Protein AF-A0A443IRK4-F1 (afdb_monomer_lite)

Structure (mmCIF, N/CA/C/O backbone):
data_AF-A0A443IRK4-F1
#
_entry.id   AF-A0A443IRK4-F1
#
loop_
_atom_site.group_PDB
_atom_site.id
_atom_site.type_symbol
_atom_site.label_atom_id
_atom_site.label_alt_id
_atom_site.label_comp_id
_atom_site.label_asym_id
_atom_site.label_entity_id
_atom_site.label_seq_id
_atom_site.pdbx_PDB_ins_code
_atom_site.Cartn_x
_atom_site.Cartn_y
_atom_site.Cartn_z
_atom_site.occupancy
_atom_site.B_iso_or_equiv
_atom_site.auth_seq_id
_atom_site.auth_comp_id
_atom_site.auth_asym_id
_atom_site.auth_atom_id
_atom_site.pdbx_PDB_model_num
ATOM 1 N N . MET A 1 1 ? 2.318 20.156 9.104 1.00 33.53 1 MET A N 1
ATOM 2 C CA . MET A 1 1 ? 1.825 20.507 7.756 1.00 33.53 1 MET A CA 1
ATOM 3 C C . MET A 1 1 ? 1.756 19.230 6.938 1.00 33.53 1 MET A C 1
ATOM 5 O O . MET A 1 1 ? 2.796 18.647 6.668 1.00 33.53 1 MET A O 1
ATOM 9 N N . THR A 1 2 ? 0.558 18.736 6.639 1.00 46.41 2 THR A N 1
ATOM 10 C CA . THR A 1 2 ? 0.351 17.575 5.761 1.00 46.41 2 THR A CA 1
ATOM 11 C C . THR A 1 2 ? 0.215 18.093 4.337 1.00 46.41 2 THR A C 1
ATOM 13 O O . THR A 1 2 ? -0.800 18.688 3.990 1.00 46.41 2 THR A O 1
ATOM 16 N N . VAL A 1 3 ? 1.259 17.922 3.531 1.00 49.03 3 VAL A N 1
ATOM 17 C CA . VAL A 1 3 ? 1.187 18.192 2.093 1.00 49.03 3 VAL A CA 1
ATOM 18 C C . VAL A 1 3 ? 0.432 17.028 1.455 1.00 49.03 3 VAL A C 1
ATOM 20 O O . VAL A 1 3 ? 0.834 15.872 1.596 1.00 49.03 3 VAL A O 1
ATOM 23 N N . ALA A 1 4 ? -0.696 17.317 0.809 1.00 56.09 4 ALA A N 1
ATOM 24 C CA . ALA A 1 4 ? -1.401 16.342 -0.009 1.00 56.09 4 ALA A CA 1
ATOM 25 C C . ALA A 1 4 ? -0.634 16.188 -1.329 1.00 56.09 4 ALA A C 1
ATOM 27 O O . ALA A 1 4 ? -0.647 17.087 -2.162 1.00 56.09 4 ALA A O 1
ATOM 28 N N . PHE A 1 5 ? 0.073 15.072 -1.492 1.00 58.69 5 PHE A N 1
ATOM 29 C CA . PHE A 1 5 ? 0.739 14.732 -2.749 1.00 58.69 5 PHE A CA 1
ATOM 30 C C . PHE A 1 5 ? -0.280 14.227 -3.771 1.00 58.69 5 PHE A C 1
ATOM 32 O O . PHE A 1 5 ? -1.187 13.465 -3.414 1.00 58.69 5 PHE A O 1
ATOM 39 N N . SER A 1 6 ? -0.102 14.583 -5.046 1.00 66.50 6 SER A N 1
ATOM 40 C CA . SER A 1 6 ? -0.741 13.827 -6.124 1.00 66.50 6 SER A CA 1
ATOM 41 C C . SER A 1 6 ? -0.235 12.379 -6.105 1.00 66.50 6 SER A C 1
ATOM 43 O O . SER A 1 6 ? 0.871 12.100 -5.637 1.00 66.50 6 SER A O 1
ATOM 45 N N . ASN A 1 7 ? -1.019 11.435 -6.636 1.00 64.38 7 ASN A N 1
ATOM 46 C CA . ASN A 1 7 ? -0.603 10.029 -6.683 1.00 64.38 7 ASN A CA 1
ATOM 47 C C . ASN A 1 7 ? 0.760 9.865 -7.389 1.00 64.38 7 ASN A C 1
ATOM 49 O O . ASN A 1 7 ? 1.605 9.110 -6.922 1.00 64.38 7 ASN A O 1
ATOM 53 N N . LYS A 1 8 ? 1.028 10.650 -8.442 1.00 67.00 8 LYS A N 1
ATOM 54 C CA . LYS A 1 8 ? 2.301 10.607 -9.175 1.00 67.00 8 LYS A CA 1
ATOM 55 C C . LYS A 1 8 ? 3.493 11.063 -8.325 1.00 67.00 8 LYS A C 1
ATOM 57 O O . LYS A 1 8 ? 4.533 10.418 -8.356 1.00 67.00 8 LYS A O 1
ATOM 62 N N . GLU A 1 9 ? 3.339 12.125 -7.537 1.00 77.38 9 GLU A N 1
ATOM 63 C CA . GLU A 1 9 ? 4.395 12.606 -6.632 1.00 77.38 9 GLU A CA 1
ATOM 64 C C . GLU A 1 9 ? 4.608 11.657 -5.449 1.00 77.38 9 GLU A C 1
ATOM 66 O O . GLU A 1 9 ? 5.741 11.447 -5.020 1.00 77.38 9 GLU A O 1
ATOM 71 N N . ALA A 1 10 ? 3.534 11.033 -4.953 1.00 80.12 10 ALA A N 1
ATOM 72 C CA . ALA A 1 10 ? 3.625 10.038 -3.894 1.00 80.12 10 ALA A CA 1
ATOM 73 C C . ALA A 1 10 ? 4.434 8.812 -4.350 1.00 80.12 10 ALA A C 1
ATOM 75 O O . ALA A 1 10 ? 5.283 8.332 -3.603 1.00 80.12 10 ALA A O 1
ATOM 76 N N . PHE A 1 11 ? 4.239 8.325 -5.581 1.00 87.56 11 PHE A N 1
ATOM 77 C CA . PHE A 1 11 ? 4.952 7.138 -6.072 1.00 87.56 11 PHE A CA 1
ATOM 78 C C . PHE A 1 11 ? 6.456 7.362 -6.247 1.00 87.56 11 PHE A C 1
ATOM 80 O O . PHE A 1 11 ? 7.2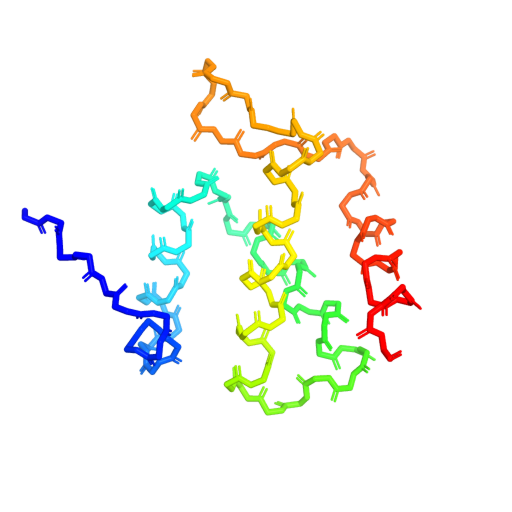00 6.387 -6.219 1.00 87.56 11 PHE A O 1
ATOM 87 N N . SER A 1 12 ? 6.916 8.608 -6.384 1.00 88.38 12 SER A N 1
ATOM 88 C CA . SER A 1 12 ? 8.343 8.951 -6.471 1.00 88.38 12 SER A CA 1
ATOM 89 C C . SER A 1 12 ? 9.033 9.091 -5.109 1.00 88.38 12 SER A C 1
ATOM 91 O O . SER A 1 12 ? 10.246 9.291 -5.057 1.00 88.38 12 SER A O 1
ATOM 93 N N . LEU A 1 13 ? 8.297 8.997 -3.997 1.00 92.25 13 LEU A N 1
ATOM 94 C CA . LEU A 1 13 ? 8.876 9.125 -2.660 1.00 92.25 13 LEU A CA 1
ATOM 95 C C . LEU A 1 13 ? 9.903 8.004 -2.376 1.00 92.25 13 LEU A C 1
ATOM 97 O O . LEU A 1 13 ? 9.700 6.860 -2.778 1.00 92.25 13 LEU A O 1
ATOM 101 N N . PRO A 1 14 ? 10.977 8.257 -1.614 1.00 94.25 14 PRO A N 1
ATOM 102 C CA . PRO A 1 14 ? 11.808 7.193 -1.048 1.00 94.25 14 PRO A CA 1
ATOM 103 C C . PRO A 1 14 ? 10.970 6.174 -0.262 1.00 94.25 14 PRO A C 1
ATOM 105 O O . PRO A 1 14 ? 9.968 6.549 0.349 1.00 94.25 14 PRO A O 1
ATOM 108 N N . ASP A 1 15 ? 11.395 4.908 -0.206 1.00 93.19 15 ASP A N 1
ATOM 109 C CA . ASP A 1 15 ? 10.602 3.798 0.360 1.00 93.19 15 ASP A CA 1
ATOM 110 C C . ASP A 1 15 ? 10.001 4.101 1.738 1.00 93.19 15 ASP A C 1
ATOM 112 O O . ASP A 1 15 ? 8.801 3.931 1.963 1.00 93.19 15 ASP A O 1
ATOM 116 N N . LEU A 1 16 ? 10.813 4.625 2.663 1.00 95.00 16 LEU A N 1
ATOM 117 C CA . LEU A 1 16 ? 10.349 4.972 4.006 1.00 95.00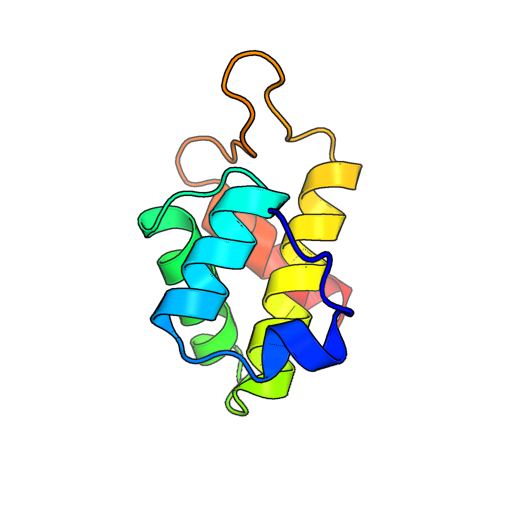 16 LEU A CA 1
ATOM 118 C C . LEU A 1 16 ? 9.274 6.068 3.987 1.00 95.00 16 LEU A C 1
ATOM 120 O O . LEU A 1 16 ? 8.356 6.048 4.808 1.00 95.00 16 LEU A O 1
ATOM 124 N N . GLN A 1 17 ? 9.405 7.044 3.091 1.00 95.25 17 GLN A N 1
ATOM 125 C CA . GLN A 1 17 ? 8.454 8.146 2.968 1.00 95.25 17 GLN A CA 1
ATOM 126 C C . GLN A 1 17 ? 7.159 7.676 2.306 1.00 95.25 17 GLN A C 1
ATOM 128 O O . GLN A 1 17 ? 6.086 8.043 2.780 1.00 95.25 17 GLN A O 1
ATOM 133 N N . PHE A 1 18 ? 7.251 6.810 1.294 1.00 95.81 18 PHE A N 1
ATOM 134 C CA . PHE A 1 18 ? 6.090 6.201 0.656 1.00 95.81 18 PHE A CA 1
ATOM 135 C C . PHE A 1 18 ? 5.273 5.370 1.654 1.00 95.81 18 PHE A C 1
ATOM 137 O O . PHE A 1 18 ? 4.084 5.624 1.840 1.00 95.81 18 PHE A O 1
ATOM 144 N N . TYR A 1 19 ? 5.924 4.472 2.400 1.00 95.31 19 TYR A N 1
ATOM 145 C CA . TYR A 1 19 ? 5.279 3.708 3.472 1.00 95.31 19 TYR A CA 1
ATOM 146 C C . TYR A 1 19 ? 4.602 4.620 4.509 1.00 95.31 19 TYR A C 1
ATOM 148 O O . TYR A 1 19 ? 3.440 4.409 4.863 1.00 95.31 19 TYR A O 1
ATOM 156 N N . LYS A 1 20 ? 5.303 5.659 4.991 1.00 95.69 20 LYS A N 1
ATOM 157 C CA . LYS A 1 20 ? 4.736 6.613 5.959 1.00 95.69 20 LYS A CA 1
ATOM 158 C C . LYS A 1 20 ? 3.517 7.333 5.391 1.00 95.69 20 LYS A C 1
ATOM 160 O O . LYS A 1 20 ? 2.537 7.511 6.109 1.00 95.69 20 LYS A O 1
ATOM 165 N N . TRP A 1 21 ? 3.561 7.721 4.121 1.00 95.56 21 TRP A N 1
ATOM 166 C CA . TRP A 1 21 ? 2.432 8.339 3.438 1.00 95.56 21 TRP A CA 1
ATOM 167 C C . TRP A 1 21 ? 1.235 7.382 3.349 1.00 95.56 21 TRP A C 1
ATOM 169 O O . TRP A 1 21 ? 0.123 7.782 3.693 1.00 95.56 21 TRP A O 1
ATOM 179 N N . CYS A 1 22 ? 1.448 6.103 3.010 1.00 95.81 22 CYS A N 1
ATOM 180 C CA . CYS A 1 22 ? 0.379 5.099 3.023 1.00 95.81 22 CYS A CA 1
ATOM 181 C C . CYS A 1 22 ? -0.214 4.917 4.428 1.00 95.81 22 CYS A C 1
ATOM 183 O O . CYS A 1 22 ? -1.432 4.853 4.579 1.00 95.81 22 CYS A O 1
ATOM 185 N N . GLY A 1 23 ? 0.629 4.882 5.463 1.00 95.94 23 GLY A N 1
ATOM 186 C CA . GLY A 1 23 ? 0.184 4.805 6.854 1.00 95.94 23 GLY A CA 1
ATOM 187 C C . GLY A 1 23 ? -0.654 6.014 7.277 1.00 95.94 23 GLY A C 1
ATOM 188 O O . GLY A 1 23 ? -1.685 5.848 7.917 1.00 95.94 23 GLY A O 1
ATOM 189 N N . LEU A 1 24 ? -0.267 7.227 6.871 1.00 94.69 24 LEU A N 1
ATOM 190 C CA . LEU A 1 24 ? -1.028 8.448 7.158 1.00 94.69 24 LEU A CA 1
ATOM 191 C C . LEU A 1 24 ? -2.369 8.499 6.415 1.00 94.69 24 LEU A C 1
ATOM 193 O O . LEU A 1 24 ? -3.360 8.940 6.991 1.00 94.69 24 LEU A O 1
ATOM 197 N N . LYS A 1 25 ? -2.404 8.069 5.148 1.00 93.56 25 LYS A N 1
ATOM 198 C CA . LYS A 1 25 ? -3.603 8.154 4.301 1.00 93.56 25 LYS A CA 1
ATOM 199 C C . LYS A 1 25 ? -4.606 7.028 4.566 1.00 93.56 25 LYS A C 1
ATOM 201 O O . LYS A 1 25 ? -5.804 7.284 4.590 1.00 93.56 25 LYS A O 1
ATOM 206 N N . TYR A 1 26 ? -4.126 5.803 4.777 1.00 95.25 26 TYR A N 1
ATOM 207 C CA . TYR A 1 26 ? -4.958 4.593 4.858 1.00 95.25 26 TYR A CA 1
ATOM 208 C C . TYR A 1 26 ? -4.945 3.927 6.244 1.00 95.25 26 TYR A C 1
ATOM 210 O O . TYR A 1 26 ? -5.667 2.958 6.478 1.00 95.25 26 TYR A O 1
ATOM 218 N N . GLY A 1 27 ? -4.121 4.413 7.178 1.00 96.31 27 GLY A N 1
ATOM 219 C CA . GLY A 1 27 ? -4.010 3.843 8.523 1.00 96.31 27 GLY A CA 1
ATOM 220 C C . GLY A 1 27 ? -3.414 2.433 8.554 1.00 96.31 27 GLY A C 1
ATOM 221 O O . GLY A 1 27 ? -3.620 1.699 9.517 1.00 96.31 27 GLY A O 1
ATOM 222 N N . ILE A 1 28 ? -2.691 2.020 7.509 1.00 96.56 28 ILE A N 1
ATOM 223 C CA . ILE A 1 28 ? -2.058 0.698 7.462 1.00 96.56 28 ILE A CA 1
ATOM 224 C C . ILE A 1 28 ? -0.747 0.673 8.252 1.00 96.56 28 ILE A C 1
ATOM 226 O O . ILE A 1 28 ? -0.006 1.654 8.310 1.00 96.56 28 ILE A O 1
ATOM 230 N N . ASN A 1 29 ? -0.433 -0.482 8.835 1.00 95.62 29 ASN A N 1
ATOM 231 C CA . ASN A 1 29 ? 0.846 -0.714 9.505 1.00 95.62 29 ASN A CA 1
ATOM 232 C C . ASN A 1 29 ? 1.895 -1.314 8.547 1.00 95.62 29 ASN A C 1
ATOM 234 O O . ASN A 1 29 ? 1.586 -1.716 7.423 1.00 95.62 29 ASN A O 1
ATOM 238 N N . ARG A 1 30 ? 3.148 -1.414 9.015 1.00 95.88 30 ARG A N 1
ATOM 239 C CA . ARG A 1 30 ? 4.273 -1.966 8.239 1.00 95.88 30 ARG A CA 1
ATOM 240 C C . ARG A 1 30 ? 4.040 -3.402 7.764 1.00 95.88 30 ARG A C 1
ATOM 242 O O . ARG A 1 30 ? 4.453 -3.737 6.664 1.00 95.88 30 ARG A O 1
ATOM 249 N N . GLY A 1 31 ? 3.392 -4.239 8.575 1.00 95.69 31 GLY A N 1
ATOM 250 C CA . GLY A 1 31 ? 3.126 -5.636 8.222 1.00 95.69 31 GLY A CA 1
ATOM 251 C C . GLY A 1 31 ? 2.172 -5.751 7.036 1.00 95.69 31 GLY A C 1
ATOM 252 O O . GLY A 1 31 ? 2.458 -6.475 6.087 1.00 95.69 31 GLY A O 1
ATOM 253 N N . ILE A 1 32 ? 1.086 -4.976 7.058 1.00 96.38 32 ILE A N 1
ATOM 254 C CA . ILE A 1 32 ? 0.121 -4.896 5.955 1.00 96.38 32 ILE A CA 1
ATOM 255 C C . ILE A 1 32 ? 0.809 -4.382 4.689 1.00 96.38 32 ILE A C 1
ATOM 257 O O . ILE A 1 32 ? 0.739 -5.043 3.659 1.00 96.38 32 ILE A O 1
ATOM 261 N N . TYR A 1 33 ? 1.518 -3.250 4.783 1.00 97.81 33 TYR A N 1
ATOM 262 C CA . TYR A 1 33 ? 2.247 -2.668 3.651 1.00 97.81 33 TYR A CA 1
ATOM 263 C C . TYR A 1 33 ? 3.206 -3.682 3.014 1.00 97.81 33 TYR A C 1
ATOM 265 O O . TYR A 1 33 ? 3.111 -3.949 1.820 1.00 97.81 33 TYR A O 1
ATOM 273 N N . ASN A 1 34 ? 4.083 -4.287 3.823 1.00 97.31 34 ASN A N 1
ATOM 274 C CA . ASN A 1 34 ? 5.079 -5.242 3.342 1.00 97.31 34 ASN A CA 1
ATOM 275 C C . ASN A 1 34 ? 4.430 -6.475 2.701 1.00 97.31 34 ASN A C 1
ATOM 277 O O . ASN A 1 34 ? 4.958 -6.998 1.729 1.00 97.31 34 ASN A O 1
ATOM 281 N N . THR A 1 35 ? 3.304 -6.947 3.246 1.00 97.25 35 THR A N 1
ATOM 282 C CA . THR A 1 35 ? 2.598 -8.116 2.701 1.00 97.25 35 THR A CA 1
ATOM 283 C C . THR A 1 35 ? 2.015 -7.808 1.325 1.00 97.25 35 THR A C 1
ATOM 285 O O . THR A 1 35 ? 2.169 -8.611 0.413 1.00 97.25 35 THR A O 1
ATOM 288 N N . ILE A 1 36 ? 1.377 -6.645 1.156 1.00 97.75 36 ILE A N 1
ATOM 289 C CA . ILE A 1 36 ? 0.829 -6.225 -0.142 1.00 97.75 36 ILE A CA 1
ATOM 290 C C . ILE A 1 36 ? 1.961 -6.051 -1.160 1.00 97.75 36 ILE A C 1
ATOM 292 O O . ILE A 1 36 ? 1.872 -6.584 -2.260 1.00 97.75 36 ILE A O 1
ATOM 296 N N . ASP A 1 37 ? 3.031 -5.343 -0.787 1.00 98.00 37 ASP A N 1
ATOM 297 C CA . ASP A 1 37 ? 4.184 -5.102 -1.663 1.00 98.00 37 ASP A CA 1
ATOM 298 C C . ASP A 1 37 ? 4.845 -6.416 -2.111 1.00 98.00 37 ASP A C 1
ATOM 300 O O . ASP A 1 37 ? 5.059 -6.616 -3.305 1.00 98.00 37 ASP A O 1
ATOM 304 N N . ALA A 1 38 ? 5.078 -7.354 -1.185 1.00 97.81 38 ALA A N 1
ATOM 305 C CA . ALA A 1 38 ? 5.640 -8.664 -1.507 1.00 97.81 38 ALA A CA 1
ATOM 306 C C . ALA A 1 38 ? 4.732 -9.474 -2.446 1.00 97.81 38 ALA A C 1
ATOM 308 O O . ALA A 1 38 ? 5.202 -9.971 -3.466 1.00 97.81 38 ALA A O 1
ATOM 309 N N . LEU A 1 39 ? 3.428 -9.548 -2.155 1.00 97.31 39 LEU A N 1
ATOM 310 C CA . LEU A 1 39 ? 2.475 -10.276 -2.999 1.00 97.31 39 LEU A CA 1
ATOM 311 C C . LEU A 1 39 ? 2.388 -9.679 -4.406 1.00 97.31 39 LEU A C 1
ATOM 313 O O . LEU A 1 39 ? 2.358 -10.419 -5.382 1.00 97.31 39 LEU A O 1
ATOM 317 N N . LEU A 1 40 ? 2.373 -8.352 -4.541 1.00 97.50 40 LEU A N 1
ATOM 318 C CA . LEU A 1 40 ? 2.373 -7.712 -5.857 1.00 97.50 40 LEU A CA 1
ATOM 319 C C . LEU A 1 40 ? 3.677 -7.992 -6.616 1.00 97.50 40 LEU A C 1
ATOM 321 O O . LEU A 1 40 ? 3.644 -8.286 -7.808 1.00 97.50 40 LEU A O 1
ATOM 325 N N . PHE A 1 41 ? 4.827 -7.965 -5.943 1.00 97.50 41 PHE A N 1
ATOM 326 C CA . PHE A 1 41 ? 6.090 -8.333 -6.581 1.00 97.50 41 PHE A CA 1
ATOM 327 C C . PHE A 1 41 ? 6.075 -9.786 -7.088 1.00 97.50 41 PHE A C 1
ATOM 329 O O . PHE A 1 41 ? 6.425 -10.037 -8.240 1.00 97.50 41 PHE A O 1
ATOM 336 N N . GLU A 1 42 ? 5.587 -10.728 -6.276 1.00 96.88 42 GLU A N 1
ATOM 337 C CA . GLU A 1 42 ? 5.423 -12.142 -6.654 1.00 96.88 42 GLU A CA 1
ATOM 338 C C . GLU A 1 42 ? 4.476 -12.340 -7.849 1.00 96.88 42 GLU A C 1
ATOM 340 O O . GLU A 1 42 ? 4.619 -13.303 -8.602 1.00 96.88 42 GLU A O 1
ATOM 345 N N . LYS A 1 43 ? 3.528 -11.420 -8.058 1.00 94.88 43 LYS A N 1
ATOM 346 C CA . LYS A 1 43 ? 2.604 -11.414 -9.204 1.00 94.88 43 LYS A CA 1
ATOM 347 C C . LYS A 1 43 ? 3.165 -10.747 -10.461 1.00 94.88 43 LYS A C 1
ATOM 349 O O . LYS A 1 43 ? 2.467 -10.703 -11.468 1.00 94.88 43 LYS A O 1
ATOM 354 N N . GLY A 1 44 ? 4.405 -10.261 -10.432 1.00 95.44 44 GLY A N 1
ATOM 355 C CA . GLY A 1 44 ? 5.081 -9.704 -11.604 1.00 95.44 44 GLY A CA 1
ATOM 356 C C . GLY A 1 44 ? 5.033 -8.181 -11.721 1.00 95.44 44 GLY A C 1
ATOM 357 O O . GLY A 1 44 ? 5.516 -7.649 -12.718 1.00 95.44 44 GLY A O 1
ATOM 358 N N . TYR A 1 45 ? 4.542 -7.457 -10.708 1.00 96.00 45 TYR A N 1
ATOM 359 C CA . TYR A 1 45 ? 4.673 -5.995 -10.641 1.00 96.00 45 TYR A CA 1
ATOM 360 C C . TYR A 1 45 ? 6.113 -5.624 -10.232 1.00 96.00 45 TYR A C 1
ATOM 362 O O . TYR A 1 45 ? 6.386 -5.224 -9.095 1.00 96.00 45 TYR A O 1
ATOM 370 N N . ILE A 1 46 ? 7.068 -5.841 -11.142 1.00 96.56 46 ILE A N 1
ATOM 371 C CA . ILE A 1 46 ? 8.508 -5.679 -10.884 1.00 96.56 46 ILE A CA 1
ATOM 372 C C . ILE A 1 46 ? 8.884 -4.201 -10.789 1.00 96.56 46 ILE A C 1
ATOM 374 O O . ILE A 1 46 ? 9.617 -3.809 -9.872 1.00 96.56 46 ILE A O 1
ATOM 378 N N . ASP A 1 47 ? 8.355 -3.377 -11.696 1.00 96.06 47 ASP A N 1
ATOM 379 C CA . ASP A 1 47 ? 8.596 -1.940 -11.678 1.00 96.06 47 ASP A CA 1
ATOM 380 C C . ASP A 1 47 ? 8.025 -1.303 -10.402 1.00 96.06 47 ASP A C 1
ATOM 382 O O . ASP A 1 47 ? 6.908 -1.588 -9.961 1.00 96.06 47 ASP A O 1
ATOM 386 N N . VAL A 1 48 ? 8.825 -0.442 -9.772 1.00 94.06 48 VAL A N 1
ATOM 387 C CA . VAL A 1 48 ? 8.474 0.151 -8.477 1.00 94.06 48 VAL A CA 1
ATOM 388 C C . VAL A 1 48 ? 7.302 1.123 -8.593 1.00 94.06 48 VAL A C 1
ATOM 390 O O . VAL A 1 48 ? 6.496 1.205 -7.667 1.00 94.06 48 VAL A O 1
ATOM 393 N N . TYR A 1 49 ? 7.168 1.839 -9.710 1.00 93.25 49 TYR A N 1
ATOM 394 C CA . TYR A 1 49 ? 6.046 2.749 -9.920 1.00 93.25 49 TYR A CA 1
ATOM 395 C C . TYR A 1 49 ? 4.758 1.968 -10.152 1.00 93.25 49 TYR A C 1
ATOM 397 O O . TYR A 1 49 ? 3.750 2.266 -9.509 1.00 93.25 49 TYR A O 1
ATOM 405 N N . GLU A 1 50 ? 4.797 0.946 -11.005 1.00 93.38 50 GLU A N 1
ATOM 406 C CA . GLU A 1 50 ? 3.649 0.074 -11.268 1.00 93.38 50 GLU A CA 1
ATOM 407 C C . GLU A 1 50 ? 3.175 -0.636 -9.999 1.00 93.38 50 GLU A C 1
ATOM 409 O O . GLU A 1 50 ? 1.985 -0.615 -9.677 1.00 93.38 50 GLU A O 1
ATOM 414 N N . ARG A 1 51 ? 4.103 -1.190 -9.211 1.00 96.06 51 ARG A N 1
ATOM 415 C CA . ARG A 1 51 ? 3.765 -1.864 -7.953 1.00 96.06 51 ARG A CA 1
ATOM 416 C C . ARG A 1 51 ? 3.143 -0.919 -6.935 1.00 96.06 51 ARG A C 1
ATOM 418 O O . ARG A 1 51 ? 2.152 -1.264 -6.296 1.00 96.06 51 ARG A O 1
ATOM 425 N N . ARG A 1 52 ? 3.683 0.293 -6.792 1.00 96.25 52 ARG A N 1
ATOM 426 C CA . ARG A 1 52 ? 3.136 1.309 -5.878 1.00 96.25 52 ARG A CA 1
ATOM 427 C C . ARG A 1 52 ? 1.778 1.827 -6.332 1.00 96.25 52 ARG A C 1
ATOM 429 O O . ARG A 1 52 ? 0.916 2.080 -5.489 1.00 96.25 52 ARG A O 1
ATOM 436 N N . PHE A 1 53 ? 1.570 1.939 -7.641 1.00 93.88 53 PHE A N 1
ATOM 437 C CA . PHE A 1 53 ? 0.262 2.237 -8.210 1.00 93.88 53 PHE A CA 1
ATOM 438 C C . PHE A 1 53 ? -0.745 1.136 -7.862 1.00 93.88 53 PHE A C 1
ATOM 440 O O . PHE A 1 53 ? -1.790 1.441 -7.289 1.00 93.88 53 PHE A O 1
ATOM 447 N N . ALA A 1 54 ? -0.410 -0.133 -8.118 1.00 95.19 54 ALA A N 1
ATOM 448 C CA . ALA A 1 54 ? -1.263 -1.277 -7.797 1.00 95.19 54 ALA A CA 1
ATOM 449 C C . ALA A 1 54 ? -1.566 -1.375 -6.292 1.00 95.19 54 ALA A C 1
ATOM 451 O O . ALA A 1 54 ? -2.719 -1.558 -5.906 1.00 95.19 54 ALA A O 1
ATOM 452 N N . LEU A 1 55 ? -0.566 -1.152 -5.433 1.00 96.88 55 LEU A N 1
ATOM 453 C CA . LEU A 1 55 ? -0.733 -1.104 -3.979 1.00 96.88 55 LEU A CA 1
ATOM 454 C C . LEU A 1 55 ? -1.759 -0.044 -3.571 1.00 96.88 55 LEU A C 1
ATOM 456 O O . LEU A 1 55 ? -2.632 -0.307 -2.749 1.00 96.88 55 LEU A O 1
ATOM 460 N N . ILE A 1 56 ? -1.686 1.153 -4.150 1.00 95.56 56 ILE A N 1
ATOM 461 C CA . ILE A 1 56 ? -2.631 2.226 -3.833 1.00 95.56 56 ILE A CA 1
ATOM 462 C C . ILE A 1 56 ? -4.026 1.924 -4.361 1.00 95.56 56 ILE A C 1
ATOM 464 O O . ILE A 1 56 ? -4.986 2.152 -3.630 1.00 95.56 56 ILE A O 1
ATOM 468 N N . ARG A 1 57 ? -4.149 1.345 -5.558 1.00 94.81 57 ARG A N 1
ATOM 469 C CA . ARG A 1 57 ? -5.442 0.877 -6.073 1.00 94.81 57 ARG A CA 1
ATOM 470 C C . ARG A 1 57 ? -6.0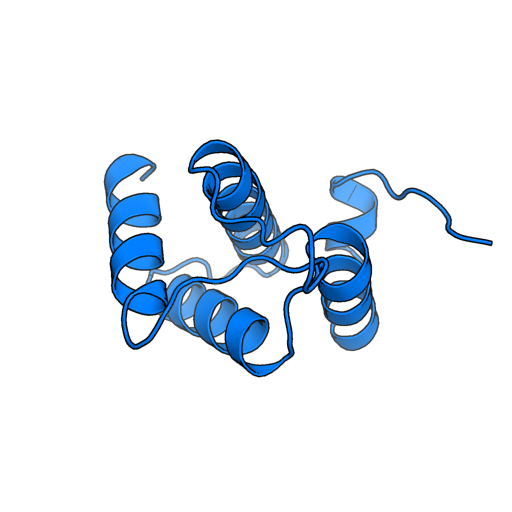70 -0.180 -5.175 1.00 94.81 57 ARG A C 1
ATOM 472 O O . ARG A 1 57 ? -7.254 -0.079 -4.879 1.00 94.81 57 ARG A O 1
ATOM 479 N N . PHE A 1 58 ? -5.280 -1.121 -4.669 1.00 96.75 58 PHE A N 1
ATOM 480 C CA . PHE A 1 58 ? -5.755 -2.116 -3.713 1.00 96.75 58 PHE A CA 1
ATOM 481 C C . PHE A 1 58 ? -6.245 -1.483 -2.397 1.00 96.75 58 PHE A C 1
ATOM 483 O O . PHE A 1 58 ? -7.279 -1.878 -1.856 1.00 96.75 58 PHE A O 1
ATOM 490 N N . LEU A 1 59 ? -5.53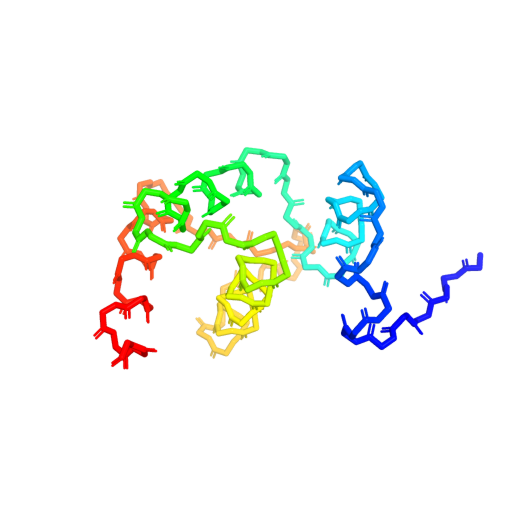7 -0.474 -1.877 1.00 96.00 59 LEU A N 1
ATOM 491 C CA . LEU A 1 59 ? -5.963 0.241 -0.668 1.00 96.00 59 LEU A CA 1
ATOM 492 C C . LEU A 1 59 ? -7.224 1.083 -0.904 1.00 96.00 59 LEU A C 1
ATOM 494 O O . LEU A 1 59 ? -8.087 1.124 -0.034 1.00 96.00 59 LEU A O 1
ATOM 498 N N . GLU A 1 60 ? -7.352 1.725 -2.068 1.00 94.06 60 GLU A N 1
ATOM 499 C CA . GLU A 1 60 ? -8.567 2.444 -2.475 1.00 94.06 60 GLU A CA 1
ATOM 500 C C . GLU A 1 60 ? -9.760 1.485 -2.606 1.00 94.06 60 GLU A C 1
ATOM 502 O O . GLU A 1 60 ? -10.821 1.762 -2.051 1.00 94.06 60 GLU A O 1
ATOM 507 N N . TYR A 1 61 ? -9.564 0.329 -3.247 1.00 93.88 61 TYR A N 1
ATOM 508 C CA . TYR A 1 61 ? -10.551 -0.751 -3.331 1.00 93.88 61 TYR A CA 1
ATOM 509 C C . TYR A 1 61 ? -10.980 -1.235 -1.938 1.00 93.88 61 TYR A C 1
ATOM 511 O O . TYR A 1 61 ? -12.163 -1.317 -1.636 1.00 93.88 61 TYR A O 1
ATOM 519 N N . SER A 1 62 ? -10.026 -1.438 -1.026 1.00 94.88 62 SER A N 1
ATOM 520 C CA . SER A 1 62 ? -10.318 -1.856 0.353 1.00 94.88 62 SER A CA 1
ATOM 521 C C . SER A 1 62 ? -11.206 -0.859 1.114 1.00 94.88 62 SER A C 1
ATOM 523 O O . SER A 1 62 ? -11.963 -1.257 1.997 1.00 94.88 62 SER A O 1
ATOM 525 N N . LEU A 1 63 ? -11.121 0.441 0.801 1.00 93.00 63 LEU A N 1
ATOM 526 C CA . LEU A 1 63 ? -12.022 1.448 1.371 1.00 93.00 63 LEU A CA 1
ATOM 527 C C . LEU A 1 63 ? -13.435 1.367 0.779 1.00 93.00 63 LEU A C 1
ATOM 529 O O . LEU A 1 63 ? -14.393 1.669 1.487 1.00 93.00 63 LEU A O 1
ATOM 533 N N . GLN A 1 64 ? -13.566 0.986 -0.495 1.00 90.81 64 GLN A N 1
ATOM 534 C CA . GLN A 1 64 ? -14.861 0.784 -1.155 1.00 90.81 64 GLN A CA 1
ATOM 535 C C . GLN A 1 64 ? -15.591 -0.444 -0.595 1.00 90.81 64 GLN A C 1
ATOM 537 O O . GLN A 1 64 ? -16.805 -0.398 -0.434 1.00 90.81 64 GLN A O 1
ATOM 542 N N . GLU A 1 65 ? -14.841 -1.469 -0.186 1.00 90.50 65 GLU A N 1
ATOM 543 C CA . GLU A 1 65 ? -15.339 -2.672 0.501 1.00 90.50 65 GLU A CA 1
ATOM 544 C C . GLU A 1 65 ? -15.627 -2.459 2.010 1.00 90.50 65 GLU A C 1
ATOM 546 O O . GLU A 1 65 ? -15.723 -3.417 2.774 1.00 90.50 65 GLU A O 1
ATOM 551 N N . ASP A 1 66 ? -15.725 -1.204 2.470 1.00 91.69 66 ASP A N 1
ATOM 552 C CA . ASP A 1 66 ? -16.026 -0.805 3.860 1.00 91.69 66 ASP A CA 1
ATOM 553 C C . ASP A 1 66 ? -15.096 -1.420 4.933 1.00 91.69 66 ASP A C 1
ATOM 555 O O . ASP A 1 66 ? -15.456 -1.584 6.099 1.00 91.69 66 ASP A O 1
ATOM 559 N N . LEU A 1 67 ? -13.838 -1.717 4.581 1.00 93.06 67 LEU A N 1
ATOM 560 C CA . LEU A 1 67 ? -12.862 -2.294 5.523 1.00 93.06 67 LEU A CA 1
ATOM 561 C C . LEU A 1 67 ? -12.235 -1.273 6.484 1.00 93.06 67 LEU A C 1
ATOM 563 O O . LEU A 1 67 ? -11.318 -1.605 7.247 1.00 93.06 67 LEU A O 1
ATOM 567 N N . TYR A 1 68 ? -12.669 -0.012 6.440 1.00 95.50 68 TYR A N 1
ATOM 568 C CA . TYR A 1 68 ? -12.119 1.045 7.279 1.00 95.50 68 TYR A CA 1
ATOM 569 C C . TYR A 1 68 ? -12.751 1.049 8.674 1.00 95.50 68 TYR A C 1
ATOM 571 O O . TYR A 1 68 ? -13.887 1.476 8.882 1.00 95.50 68 TYR A O 1
ATOM 579 N N . ASP A 1 69 ? -11.971 0.667 9.683 1.00 95.12 69 ASP A N 1
ATOM 580 C CA . ASP A 1 69 ? -12.385 0.766 11.077 1.00 95.12 69 ASP A CA 1
ATOM 581 C C . ASP A 1 69 ? -12.214 2.212 11.571 1.00 95.12 69 ASP A C 1
ATOM 583 O O . ASP A 1 69 ? -11.104 2.677 11.849 1.00 95.12 69 ASP A O 1
ATOM 587 N N . LYS A 1 70 ? -13.339 2.919 11.734 1.00 93.25 70 LYS A N 1
ATOM 588 C CA . LYS A 1 70 ? -13.379 4.314 12.213 1.00 93.25 70 LYS A CA 1
ATOM 589 C C . LYS A 1 70 ? -12.789 4.496 13.615 1.00 93.25 70 LYS A C 1
ATOM 591 O O . LYS A 1 70 ? -12.228 5.553 13.901 1.00 93.25 70 LYS A O 1
ATOM 596 N N . LYS A 1 71 ? -12.901 3.493 14.494 1.00 93.62 71 LYS A N 1
ATOM 597 C CA . LYS A 1 71 ? -12.380 3.554 15.870 1.00 93.62 71 LYS A CA 1
ATOM 598 C C . LYS A 1 71 ? -10.861 3.411 15.876 1.00 93.62 71 LYS A C 1
ATOM 600 O O . LYS A 1 71 ? -10.181 4.138 16.593 1.00 93.62 71 LYS A O 1
ATOM 605 N N . ALA A 1 72 ? -10.334 2.494 15.070 1.00 92.25 72 ALA A N 1
ATOM 606 C CA . ALA A 1 72 ? -8.898 2.294 14.905 1.00 92.25 72 ALA A CA 1
ATOM 607 C C . ALA A 1 72 ? -8.249 3.306 13.945 1.00 92.25 72 ALA A C 1
ATOM 609 O O . ALA A 1 72 ? -7.026 3.416 13.932 1.00 92.25 72 ALA A O 1
ATOM 610 N N . LYS A 1 73 ? -9.058 4.035 13.162 1.00 94.31 73 LYS A N 1
ATOM 611 C CA . LYS A 1 73 ? -8.634 4.926 12.071 1.00 94.31 73 LYS A CA 1
ATOM 612 C C . LYS A 1 73 ? -7.741 4.210 11.051 1.00 94.31 73 LYS A C 1
ATOM 614 O O . LYS A 1 73 ? -6.738 4.762 10.601 1.00 94.31 73 LYS A O 1
ATOM 619 N N . ALA A 1 74 ? -8.094 2.970 10.721 1.00 95.62 74 ALA A N 1
ATOM 620 C CA . ALA A 1 74 ? -7.251 2.067 9.946 1.00 95.62 74 ALA A CA 1
ATOM 621 C C . ALA A 1 74 ? -8.068 1.058 9.140 1.00 95.62 74 ALA A C 1
ATOM 623 O O . ALA A 1 74 ? -9.105 0.586 9.607 1.00 95.62 74 ALA A O 1
ATOM 624 N N . ILE A 1 75 ? -7.550 0.661 7.976 1.00 95.69 75 ILE A N 1
ATOM 625 C CA . ILE A 1 75 ? -8.067 -0.501 7.245 1.00 95.69 75 ILE A CA 1
ATOM 626 C C . ILE A 1 75 ? -7.755 -1.781 8.031 1.00 95.69 75 ILE A C 1
ATOM 628 O O . ILE A 1 75 ? -6.621 -1.990 8.478 1.00 95.69 75 ILE A O 1
ATOM 632 N N . LYS A 1 76 ? -8.751 -2.658 8.179 1.00 94.44 76 LYS A N 1
ATOM 633 C CA . LYS A 1 76 ? -8.608 -3.957 8.842 1.00 94.44 76 LYS A CA 1
ATOM 634 C C . LYS A 1 76 ? -9.040 -5.092 7.927 1.00 94.44 76 LYS A C 1
ATOM 636 O O . LYS A 1 76 ? -10.203 -5.213 7.580 1.00 94.44 76 LYS A O 1
ATOM 641 N N . PHE A 1 77 ? -8.101 -5.984 7.636 1.00 91.81 77 PHE A N 1
ATOM 642 C CA . PHE A 1 77 ? -8.358 -7.148 6.788 1.00 91.81 77 PHE A CA 1
ATOM 643 C C . PHE A 1 77 ? -8.867 -8.363 7.579 1.00 91.81 77 PHE A C 1
ATOM 645 O O . PHE A 1 77 ? -9.529 -9.225 7.025 1.00 91.81 77 PHE A O 1
ATOM 652 N N . GLY A 1 78 ? -8.603 -8.448 8.885 1.00 85.00 78 GLY A N 1
ATOM 653 C CA . GLY A 1 78 ? -8.846 -9.677 9.648 1.00 85.00 78 GLY A CA 1
ATOM 654 C C . GLY A 1 78 ? -7.755 -10.731 9.411 1.00 85.00 78 GLY A C 1
ATOM 655 O O . GLY A 1 78 ? -6.810 -10.528 8.645 1.00 85.00 78 GLY A O 1
ATOM 656 N N . ARG A 1 79 ? -7.820 -11.850 10.138 1.00 83.94 79 ARG A N 1
ATOM 657 C CA . ARG A 1 79 ? -6.751 -12.860 10.130 1.00 83.94 79 ARG A CA 1
ATOM 658 C C . ARG A 1 79 ? -6.773 -13.650 8.817 1.00 83.94 79 ARG A C 1
ATOM 660 O O . ARG A 1 79 ? -7.783 -14.258 8.496 1.00 83.94 79 ARG A O 1
ATOM 667 N N . GLY A 1 80 ? -5.661 -13.651 8.080 1.00 83.25 80 GLY A N 1
ATOM 668 C CA . GLY A 1 80 ? -5.492 -14.417 6.833 1.00 83.25 80 GLY A CA 1
ATOM 669 C C . GLY A 1 80 ? -6.163 -13.818 5.589 1.00 83.25 80 GLY A C 1
ATOM 670 O O . GLY A 1 80 ? -5.793 -14.174 4.476 1.00 83.25 80 GLY A O 1
ATOM 671 N N . ASN A 1 81 ? -7.082 -12.867 5.755 1.00 92.88 81 ASN A N 1
ATOM 672 C CA . ASN A 1 81 ? -7.874 -12.340 4.644 1.00 92.88 81 ASN A CA 1
ATOM 673 C C . ASN A 1 81 ? -7.079 -11.429 3.693 1.00 92.88 81 ASN A C 1
ATOM 675 O O . ASN A 1 81 ? -7.398 -11.346 2.515 1.00 92.88 81 ASN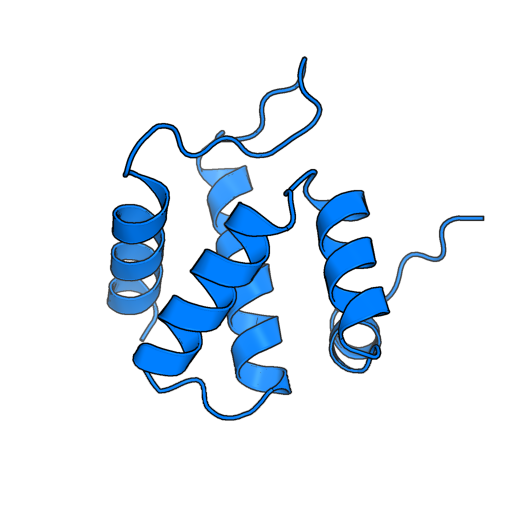 A O 1
ATOM 679 N N . LEU A 1 82 ? -6.028 -10.754 4.183 1.00 95.19 82 LEU A N 1
ATOM 680 C CA . LEU A 1 82 ? -5.239 -9.818 3.369 1.00 95.19 82 LEU A CA 1
ATOM 681 C C . LEU A 1 82 ? -4.700 -10.489 2.099 1.00 95.19 82 LEU A C 1
ATOM 683 O O . LEU A 1 82 ? -4.834 -9.949 1.007 1.00 95.19 82 LEU A O 1
ATOM 687 N N . THR A 1 83 ? -4.127 -11.684 2.236 1.00 95.06 83 THR A N 1
ATOM 688 C CA . THR A 1 83 ? -3.584 -12.435 1.100 1.00 95.06 83 THR A CA 1
ATOM 689 C C . THR A 1 83 ? -4.675 -12.836 0.111 1.00 95.06 83 THR A C 1
ATOM 691 O O . THR A 1 83 ? -4.452 -12.748 -1.093 1.00 95.06 83 THR A O 1
ATOM 694 N N . VAL A 1 84 ? -5.847 -13.256 0.596 1.00 94.38 84 VAL A N 1
ATOM 695 C CA . VAL A 1 84 ? -6.990 -13.622 -0.259 1.00 94.38 84 VAL A CA 1
ATOM 696 C C . VAL A 1 84 ? -7.426 -12.414 -1.084 1.00 94.38 84 VAL A C 1
ATOM 698 O O . VAL A 1 84 ? -7.415 -12.479 -2.309 1.00 94.38 84 VAL A O 1
ATOM 701 N N . MET A 1 85 ? -7.665 -11.281 -0.425 1.00 95.31 85 MET A N 1
ATOM 702 C CA . MET A 1 85 ? -8.137 -10.067 -1.086 1.00 95.31 85 MET A CA 1
ATOM 703 C C . MET A 1 85 ? -7.135 -9.492 -2.091 1.00 95.31 85 MET A C 1
ATOM 705 O O . MET A 1 85 ? -7.543 -9.010 -3.142 1.00 95.31 85 MET A O 1
ATOM 709 N N . VAL A 1 86 ? -5.826 -9.546 -1.810 1.00 95.69 86 VAL A N 1
ATOM 710 C CA . VAL A 1 86 ? -4.809 -9.112 -2.788 1.00 95.69 86 VAL A CA 1
ATOM 711 C C . VAL A 1 86 ? -4.836 -10.007 -4.029 1.00 95.69 86 VAL A C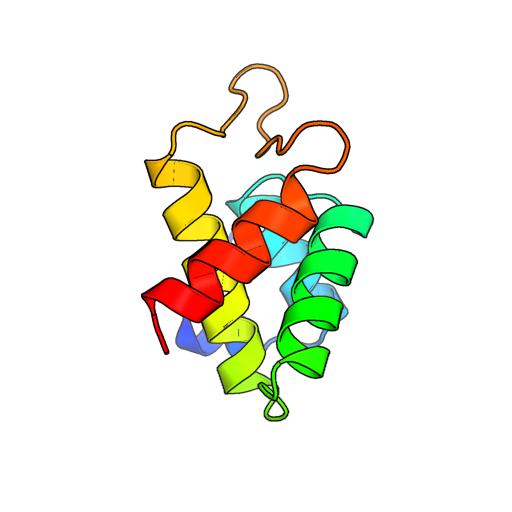 1
ATOM 713 O O . VAL A 1 86 ? -4.762 -9.501 -5.146 1.00 95.69 86 VAL A O 1
ATOM 716 N N . ASN A 1 87 ? -4.967 -11.327 -3.857 1.00 93.75 87 ASN A N 1
ATOM 717 C CA . ASN A 1 87 ? -5.060 -12.250 -4.989 1.00 93.75 87 ASN A CA 1
ATOM 718 C C . ASN A 1 87 ? -6.331 -12.018 -5.815 1.00 93.75 87 ASN A C 1
ATOM 720 O O . ASN A 1 87 ? -6.254 -11.996 -7.039 1.00 93.75 87 ASN A O 1
ATOM 724 N N . GLU A 1 88 ? -7.479 -11.826 -5.164 1.00 93.56 88 GLU A N 1
ATOM 725 C CA . GLU A 1 88 ? -8.745 -11.515 -5.838 1.00 93.56 88 GLU A CA 1
ATOM 726 C C . GLU A 1 88 ? -8.667 -10.192 -6.599 1.00 93.56 88 GLU A C 1
ATOM 728 O O . GLU A 1 88 ? -9.034 -10.140 -7.770 1.00 93.56 88 GLU A O 1
ATOM 733 N N . PHE A 1 89 ? -8.120 -9.148 -5.968 1.00 94.25 89 PHE A N 1
ATOM 734 C CA . PHE A 1 89 ? -7.932 -7.842 -6.592 1.00 94.25 89 PHE A CA 1
ATOM 735 C C . PHE A 1 89 ? -7.092 -7.938 -7.868 1.00 94.25 89 PHE A C 1
ATOM 737 O O . PHE A 1 89 ? -7.516 -7.425 -8.903 1.00 94.25 89 PHE A O 1
ATOM 744 N N . VAL A 1 90 ? -5.941 -8.619 -7.804 1.00 92.25 90 VAL A N 1
ATOM 745 C CA . VAL A 1 90 ? -5.069 -8.814 -8.970 1.00 92.25 90 VAL A CA 1
ATOM 746 C C . VAL A 1 90 ? -5.802 -9.623 -10.038 1.00 92.25 90 VAL A C 1
ATOM 748 O O . VAL A 1 90 ? -5.904 -9.169 -11.165 1.00 92.25 90 VAL A O 1
ATOM 751 N N . ASN A 1 91 ? -6.398 -10.767 -9.699 1.00 89.56 91 ASN A N 1
ATOM 752 C CA . ASN A 1 91 ? -7.077 -11.612 -10.688 1.00 89.56 91 ASN A CA 1
ATOM 753 C C . ASN A 1 91 ? -8.274 -10.926 -11.375 1.00 89.56 91 ASN A C 1
ATOM 755 O O . ASN A 1 91 ? -8.592 -11.268 -12.509 1.00 89.56 91 ASN A O 1
ATOM 759 N N . ALA A 1 92 ? -8.947 -9.991 -10.699 1.00 86.69 92 ALA A N 1
ATOM 760 C CA . ALA A 1 92 ? -10.075 -9.244 -11.255 1.00 86.69 92 ALA A CA 1
ATOM 761 C C . ALA A 1 92 ? -9.661 -8.027 -12.107 1.00 86.69 92 ALA A C 1
ATOM 763 O O . ALA A 1 92 ? -10.497 -7.493 -12.833 1.00 86.69 92 ALA A O 1
ATOM 764 N N . HIS A 1 93 ? -8.407 -7.572 -12.007 1.00 70.06 93 HIS A N 1
ATOM 765 C CA . HIS A 1 93 ? -7.923 -6.327 -12.622 1.00 70.06 93 HIS A CA 1
ATOM 766 C C . HIS A 1 93 ? -6.598 -6.496 -13.391 1.00 70.06 93 HIS A C 1
ATOM 768 O O . HIS A 1 93 ? -5.886 -5.509 -13.602 1.00 70.06 93 HIS A O 1
ATOM 774 N N . VAL A 1 94 ? -6.270 -7.731 -13.788 1.00 54.47 94 VAL A N 1
ATOM 775 C CA . VAL A 1 94 ? -5.229 -8.055 -14.784 1.00 54.47 94 VAL A CA 1
ATOM 776 C C . VAL A 1 94 ? -5.813 -7.946 -16.186 1.00 54.47 94 VAL A C 1
ATOM 778 O O . VAL A 1 94 ? -6.916 -8.493 -16.406 1.00 54.47 94 VAL A O 1
#

Foldseek 3Di:
DDDDDDLVRLLPDDPVSNQVVCCVPAVDDPVLLVVQLVLLVVVPCVDSSSSSVLSVVLSVVLVVVVQQDPVSRHRDQPPPRSNVSSVVSVVVPD

Organism: NCBI:txid254758

Radius of gyration: 12.74 Å; chains: 1; bounding box: 28×35×31 Å

pLDDT: mean 89.94, std 12.54, range [33.53, 98.0]

Secondary structure (DSSP, 8-state):
------HHHHHTS-HHHHHHHHHHHH---HHHHHHHHHHHHHTT--SHHHHHHHHHHHHHHHHHTT-EETTTTEE---TTHHHHHHHHHHHH--

Sequence (94 aa):
MTVAFSNKEAFSLPDLQFYKWCGLKYGINRGIYNTIDALLFEKGYIDVYERRFALIRFLEYSLQEDLYDKKAKAIKFGRGNLTVMVNEFVNAHV